Protein AF-A0A847Q4L6-F1 (afdb_monomer)

Mean predicted aligned error: 18.89 Å

Solvent-accessible surface area (backbone atoms only — not comparable to full-atom values): 10182 Å² total; per-residue (Å²): 131,55,70,71,60,44,54,56,49,41,54,31,52,77,75,69,72,57,50,74,71,55,49,54,53,44,53,59,43,39,74,76,30,67,68,60,37,50,52,47,50,53,52,49,53,51,52,54,57,59,68,69,54,81,80,76,80,78,63,92,57,48,65,60,54,51,51,53,52,55,68,69,47,67,76,81,70,80,69,68,85,85,73,58,79,62,61,69,51,59,68,50,50,62,55,54,51,51,51,50,50,57,58,58,58,73,74,60,91,83,82,92,74,98,70,82,82,76,82,80,90,72,80,94,79,74,87,70,78,76,77,75,75,78,72,82,77,80,70,76,62,73,72,80,72,59,73,66,80,87,74,74,76,130

Structure (mmCIF, N/CA/C/O backbone):
data_AF-A0A847Q4L6-F1
#
_entry.id   AF-A0A847Q4L6-F1
#
loop_
_atom_site.group_PDB
_atom_site.id
_atom_site.type_symbol
_atom_site.label_atom_id
_atom_site.label_alt_id
_atom_site.label_comp_id
_atom_site.label_asym_id
_atom_site.label_entity_id
_atom_site.label_seq_id
_atom_site.pdbx_PDB_ins_code
_atom_site.Cartn_x
_atom_site.Cartn_y
_atom_site.Cartn_z
_atom_site.occupancy
_atom_site.B_iso_or_equiv
_atom_site.auth_seq_id
_atom_site.auth_comp_id
_atom_site.auth_asym_id
_atom_site.auth_atom_id
_atom_site.pdbx_PDB_model_num
ATOM 1 N N . MET A 1 1 ? -9.691 5.098 18.206 1.00 90.75 1 MET A N 1
ATOM 2 C CA . MET A 1 1 ? -9.727 5.758 16.877 1.00 90.75 1 MET A CA 1
ATOM 3 C C . MET A 1 1 ? -11.157 5.817 16.352 1.00 90.75 1 MET A C 1
ATOM 5 O O . MET A 1 1 ? -12.006 5.133 16.910 1.00 90.75 1 MET A O 1
ATOM 9 N N . ASN A 1 2 ? -11.417 6.594 15.297 1.00 96.69 2 ASN A N 1
ATOM 10 C CA . ASN A 1 2 ? -12.696 6.572 14.580 1.00 96.69 2 ASN A CA 1
ATOM 11 C C . ASN A 1 2 ? -12.672 5.547 13.426 1.00 96.69 2 ASN A C 1
ATOM 13 O O . ASN A 1 2 ? -11.601 5.099 13.015 1.00 96.69 2 ASN A O 1
ATOM 17 N N . CYS A 1 3 ? -13.847 5.201 12.894 1.00 97.75 3 CYS A N 1
ATOM 18 C CA . CYS A 1 3 ? -13.971 4.194 11.836 1.00 97.75 3 CYS A CA 1
ATOM 19 C C . CYS A 1 3 ? -13.242 4.591 10.543 1.00 97.75 3 CYS A C 1
ATOM 21 O O . CYS A 1 3 ? -12.689 3.733 9.872 1.00 97.75 3 CYS A O 1
ATOM 23 N N . GLU A 1 4 ? -13.187 5.883 10.203 1.00 97.88 4 GLU A N 1
ATOM 24 C CA . GLU A 1 4 ? -12.489 6.345 8.995 1.00 97.88 4 GLU A CA 1
ATOM 25 C C . GLU A 1 4 ? -10.983 6.046 9.053 1.00 97.88 4 GLU A C 1
ATOM 27 O O . GLU A 1 4 ? -10.411 5.531 8.094 1.00 97.88 4 GLU A O 1
ATOM 32 N N . LYS A 1 5 ? -10.334 6.323 10.191 1.00 97.31 5 LYS A N 1
ATOM 33 C CA . LYS A 1 5 ? -8.923 5.965 10.392 1.00 97.31 5 LYS A CA 1
ATOM 34 C C . LYS A 1 5 ? -8.733 4.452 10.444 1.00 97.31 5 LYS A C 1
ATOM 36 O O . LYS A 1 5 ? -7.754 3.963 9.897 1.00 97.31 5 LYS A O 1
ATOM 41 N N . ALA A 1 6 ? -9.672 3.723 11.049 1.00 97.69 6 ALA A N 1
ATOM 42 C CA . ALA A 1 6 ? -9.621 2.264 11.094 1.00 97.69 6 ALA A CA 1
ATOM 43 C C . ALA A 1 6 ? -9.640 1.650 9.692 1.00 97.69 6 ALA A C 1
ATOM 45 O O . ALA A 1 6 ? -8.847 0.761 9.421 1.00 97.69 6 ALA A O 1
ATOM 46 N N . LEU A 1 7 ? -10.494 2.152 8.794 1.00 97.56 7 LEU A N 1
ATOM 47 C CA . LEU A 1 7 ? -10.555 1.688 7.406 1.00 97.56 7 LEU A CA 1
ATOM 48 C C . LEU A 1 7 ? -9.231 1.917 6.667 1.00 97.56 7 LEU A C 1
ATOM 50 O O . LEU A 1 7 ? -8.742 1.003 6.019 1.00 97.56 7 LEU A O 1
ATOM 54 N N . LYS A 1 8 ? -8.594 3.080 6.848 1.00 97.25 8 LYS A N 1
ATOM 55 C CA . LYS A 1 8 ? -7.267 3.342 6.261 1.00 97.25 8 LYS A CA 1
ATOM 56 C C . LYS A 1 8 ? -6.192 2.398 6.806 1.00 97.25 8 LYS A C 1
ATOM 58 O O . LYS A 1 8 ? -5.358 1.922 6.049 1.00 97.25 8 LYS A O 1
ATOM 63 N N . LEU A 1 9 ? -6.211 2.116 8.112 1.00 97.81 9 LEU A N 1
ATOM 64 C CA . LEU A 1 9 ? -5.282 1.152 8.707 1.00 97.81 9 LEU A CA 1
ATOM 65 C C . LEU A 1 9 ? -5.555 -0.282 8.236 1.00 97.81 9 LEU A C 1
ATOM 67 O O . LEU A 1 9 ? -4.613 -1.053 8.108 1.00 97.81 9 LEU A O 1
ATOM 71 N N . ILE A 1 10 ? -6.812 -0.644 7.960 1.00 97.56 10 ILE A N 1
ATOM 72 C CA . ILE A 1 10 ? -7.159 -1.948 7.380 1.00 97.56 10 ILE A CA 1
ATOM 73 C C . ILE A 1 10 ? -6.495 -2.116 6.011 1.00 97.56 10 ILE A C 1
ATOM 75 O O . ILE A 1 10 ? -5.898 -3.163 5.783 1.00 97.56 10 ILE A O 1
ATOM 79 N N . ASP A 1 11 ? -6.535 -1.103 5.143 1.00 96.62 11 ASP A N 1
ATOM 80 C CA . ASP A 1 11 ? -5.871 -1.164 3.832 1.00 96.62 11 ASP A CA 1
ATOM 81 C C . ASP A 1 11 ? -4.357 -1.407 3.991 1.00 96.62 11 ASP A C 1
ATOM 83 O O . ASP A 1 11 ? -3.818 -2.355 3.422 1.00 96.62 11 ASP A O 1
ATOM 87 N N . LEU A 1 12 ? -3.694 -0.653 4.878 1.00 97.00 12 LEU A N 1
ATOM 88 C CA . LEU A 1 12 ? -2.265 -0.841 5.177 1.00 97.00 12 LEU A CA 1
ATOM 89 C C . LEU A 1 12 ? -1.947 -2.233 5.743 1.00 97.00 12 LEU A C 1
ATOM 91 O O . LEU A 1 12 ? -0.904 -2.805 5.434 1.00 97.00 12 LEU A O 1
ATOM 95 N N . VAL A 1 13 ? -2.836 -2.803 6.563 1.00 96.69 13 VAL A N 1
ATOM 96 C CA . VAL A 1 13 ? -2.689 -4.175 7.080 1.00 96.69 13 VAL A CA 1
ATOM 97 C C . VAL A 1 13 ? -2.765 -5.200 5.951 1.00 96.69 13 VAL A C 1
ATOM 99 O O . VAL A 1 13 ? -2.019 -6.178 5.969 1.00 96.69 13 VAL A O 1
ATOM 102 N N . LEU A 1 14 ? -3.657 -5.006 4.975 1.00 95.94 14 LEU A N 1
ATOM 103 C CA . LEU A 1 14 ? -3.790 -5.910 3.827 1.00 95.94 14 LEU A CA 1
ATOM 104 C C . LEU A 1 14 ? -2.562 -5.855 2.907 1.00 95.94 14 LEU A C 1
ATOM 106 O O . LEU A 1 14 ? -2.185 -6.892 2.350 1.00 95.94 14 LEU A O 1
ATOM 110 N N . ASP A 1 15 ? -1.930 -4.686 2.805 1.00 95.06 15 ASP A N 1
ATOM 111 C CA . ASP A 1 15 ? -0.705 -4.464 2.031 1.00 95.06 15 ASP A CA 1
ATOM 112 C C . ASP A 1 15 ? 0.580 -4.844 2.798 1.00 95.06 15 ASP A C 1
ATOM 114 O O . ASP A 1 15 ? 1.627 -5.061 2.189 1.00 95.06 15 ASP A O 1
ATOM 118 N N . GLY A 1 16 ? 0.501 -5.013 4.124 1.00 95.12 16 GLY A N 1
ATOM 119 C CA . GLY A 1 16 ? 1.643 -5.351 4.983 1.00 95.12 16 GLY A CA 1
ATOM 120 C C . GLY A 1 16 ? 2.531 -4.154 5.341 1.00 95.12 16 GLY A C 1
ATOM 121 O O . GLY A 1 16 ? 3.706 -4.337 5.649 1.00 95.12 16 GLY A O 1
ATOM 122 N N . GLU A 1 17 ? 1.980 -2.941 5.297 1.00 96.50 17 GLU A N 1
ATOM 123 C CA . GLU A 1 17 ? 2.693 -1.668 5.499 1.00 96.50 17 GLU A CA 1
ATOM 124 C C . GLU A 1 17 ? 2.417 -1.021 6.870 1.00 96.50 17 GLU A C 1
ATOM 126 O O . GLU A 1 17 ? 2.831 0.108 7.130 1.00 96.50 17 GLU A O 1
ATOM 131 N N . VAL A 1 18 ? 1.695 -1.710 7.756 1.00 96.31 18 VAL A N 1
ATOM 132 C CA . VAL A 1 18 ? 1.302 -1.188 9.072 1.00 96.31 18 VAL A CA 1
ATOM 133 C C . VAL A 1 18 ? 2.445 -1.275 10.093 1.00 96.31 18 VAL A C 1
ATOM 135 O O . VAL A 1 18 ? 3.182 -2.261 10.132 1.00 96.31 18 VAL A O 1
ATOM 138 N N . SER A 1 19 ? 2.584 -0.267 10.958 1.00 96.94 19 SER A N 1
ATOM 139 C CA . SER A 1 19 ? 3.486 -0.350 12.116 1.00 96.94 19 SER A CA 1
ATOM 140 C C . SER A 1 19 ? 2.857 -1.120 13.283 1.00 96.94 19 SER A C 1
ATOM 142 O O . SER A 1 19 ? 1.638 -1.159 13.442 1.00 96.94 19 SER A O 1
ATOM 144 N N . GLU A 1 20 ? 3.684 -1.653 14.184 1.00 96.25 20 GLU A N 1
ATOM 145 C CA . GLU A 1 20 ? 3.210 -2.372 15.378 1.00 96.25 20 GLU A CA 1
ATOM 146 C C . GLU A 1 20 ? 2.270 -1.513 16.248 1.00 96.25 20 GLU A C 1
ATOM 148 O O . GLU A 1 20 ? 1.267 -1.991 16.780 1.00 96.25 20 GLU A O 1
ATOM 153 N N . SER A 1 21 ? 2.551 -0.212 16.373 1.00 96.12 21 SER A N 1
ATOM 154 C CA . SER A 1 21 ? 1.700 0.705 17.142 1.00 96.12 21 SER A CA 1
ATOM 155 C C . SER A 1 21 ? 0.310 0.879 16.515 1.00 96.12 21 SER A C 1
ATOM 157 O O . SER A 1 21 ? -0.702 0.935 17.220 1.00 96.12 21 SER A O 1
ATOM 159 N N . GLU A 1 22 ? 0.245 0.927 15.185 1.00 96.75 22 GLU A N 1
ATOM 160 C CA . GLU A 1 22 ? -0.995 1.068 14.426 1.00 96.75 22 GLU A CA 1
ATOM 161 C C . GLU A 1 22 ? -1.813 -0.216 14.440 1.00 96.75 22 GLU A C 1
ATOM 163 O O . GLU A 1 22 ? -3.039 -0.158 14.574 1.00 96.75 22 GLU A O 1
ATOM 168 N N . GLU A 1 23 ? -1.145 -1.365 14.389 1.00 95.62 23 GLU A N 1
ATOM 169 C CA . GLU A 1 23 ? -1.782 -2.669 14.512 1.00 95.62 23 GLU A CA 1
ATOM 170 C C . GLU A 1 23 ? -2.465 -2.827 15.878 1.00 95.62 23 GLU A C 1
ATOM 172 O O . GLU A 1 23 ? -3.648 -3.170 15.937 1.00 95.62 23 GLU A O 1
ATOM 177 N N . HIS A 1 24 ? -1.786 -2.468 16.974 1.00 96.56 24 HIS A N 1
ATOM 178 C CA . HIS A 1 24 ? 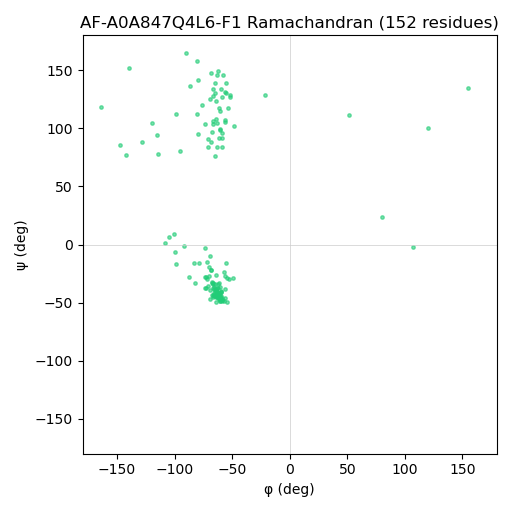-2.385 -2.471 18.314 1.00 96.56 24 HIS A CA 1
ATOM 179 C C . HIS A 1 24 ? -3.602 -1.546 18.410 1.00 96.56 24 HIS A C 1
ATOM 181 O O . HIS A 1 24 ? -4.646 -1.925 18.958 1.00 96.56 24 HIS A O 1
ATOM 187 N N . MET A 1 25 ? -3.492 -0.333 17.860 1.00 96.25 25 MET A N 1
ATOM 188 C CA . MET A 1 25 ? -4.612 0.603 17.824 1.00 96.25 25 MET A CA 1
ATOM 189 C C . MET A 1 25 ? -5.801 0.003 17.065 1.00 96.25 25 MET A C 1
ATOM 191 O O . MET A 1 25 ? -6.938 0.083 17.549 1.00 96.25 25 MET A O 1
ATOM 195 N N . LEU A 1 26 ? -5.559 -0.589 15.890 1.00 97.50 26 LEU A N 1
ATOM 196 C CA . LEU A 1 26 ? -6.600 -1.201 15.066 1.00 97.50 26 LEU A CA 1
ATOM 197 C C . LEU A 1 26 ? -7.242 -2.387 15.778 1.00 97.50 26 LEU A C 1
ATOM 199 O O . LEU A 1 26 ? -8.472 -2.465 15.813 1.00 97.50 26 LEU A O 1
ATOM 203 N N . HIS A 1 27 ? -6.435 -3.242 16.405 1.00 97.00 27 HIS A N 1
ATOM 204 C CA . HIS A 1 27 ? -6.896 -4.389 17.179 1.00 97.00 27 HIS A CA 1
ATOM 205 C C . HIS A 1 27 ? -7.865 -3.969 18.294 1.00 97.00 27 HIS A C 1
ATOM 207 O O . HIS A 1 27 ? -8.960 -4.525 18.417 1.00 97.00 27 HIS A O 1
ATOM 213 N N . PHE A 1 28 ? -7.527 -2.914 19.044 1.00 97.25 28 PHE A N 1
ATOM 214 C CA . PHE A 1 28 ? -8.425 -2.354 20.058 1.00 97.25 28 PHE A CA 1
ATOM 215 C C . PHE A 1 28 ? -9.758 -1.877 19.457 1.00 97.25 28 PHE A C 1
ATOM 217 O O . PHE A 1 28 ? -10.825 -2.103 20.028 1.00 97.25 28 PHE A O 1
ATOM 224 N N . HIS A 1 29 ? -9.731 -1.238 18.284 1.00 97.88 29 HIS A N 1
ATOM 225 C CA . HIS A 1 29 ? -10.950 -0.741 17.644 1.00 97.88 29 HIS A CA 1
ATOM 226 C C . HIS A 1 29 ? -11.856 -1.867 17.129 1.00 97.88 29 HIS A C 1
ATOM 228 O O . HIS A 1 29 ? -13.061 -1.847 17.385 1.00 97.88 29 HIS A O 1
ATOM 234 N N . ILE A 1 30 ? -11.306 -2.865 16.432 1.00 97.56 30 ILE A N 1
ATOM 235 C CA . ILE A 1 30 ? -12.097 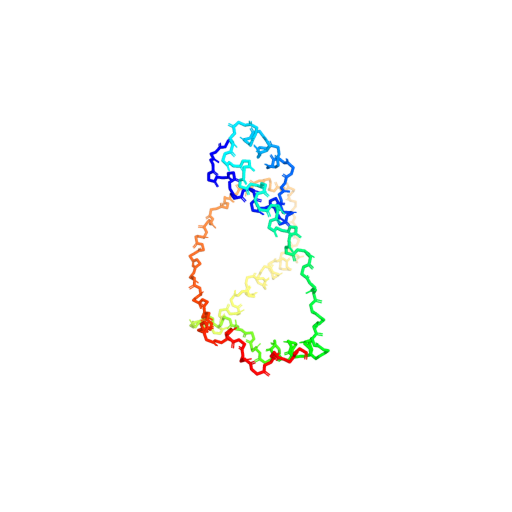-3.978 15.875 1.00 97.56 30 ILE A CA 1
ATOM 236 C C . ILE A 1 30 ? -12.633 -4.924 16.959 1.00 97.56 30 ILE A C 1
ATOM 238 O O . ILE A 1 30 ? -13.613 -5.638 16.721 1.00 97.56 30 ILE A O 1
ATOM 242 N N . ALA A 1 31 ? -12.055 -4.905 18.165 1.00 97.38 31 ALA A N 1
ATOM 243 C CA . ALA A 1 31 ? -12.629 -5.578 19.327 1.00 97.38 31 ALA A CA 1
ATOM 244 C C . ALA A 1 31 ? -14.006 -4.990 19.699 1.00 97.38 31 ALA A C 1
ATOM 246 O O . ALA A 1 31 ? -14.922 -5.747 20.018 1.00 97.38 31 ALA A O 1
ATOM 247 N N . GLY A 1 32 ? -14.183 -3.669 19.571 1.00 96.44 32 GLY A N 1
ATOM 248 C CA . GLY A 1 32 ? -15.437 -2.966 19.881 1.00 96.44 32 GLY A CA 1
ATOM 249 C C . GLY A 1 32 ? -16.341 -2.647 18.682 1.00 96.44 32 GLY A C 1
ATOM 250 O O . GLY A 1 32 ? -17.517 -2.353 18.872 1.00 96.44 32 GLY A O 1
ATOM 251 N N . CYS A 1 33 ? -15.824 -2.694 17.451 1.00 98.31 33 CYS A N 1
ATOM 252 C CA . CYS A 1 33 ? -16.538 -2.265 16.246 1.00 98.31 33 CYS A CA 1
ATOM 253 C C . CYS A 1 33 ? -16.710 -3.418 15.243 1.00 98.31 33 CYS A C 1
ATOM 255 O O . CYS A 1 33 ? -15.777 -3.790 14.524 1.00 98.31 33 CYS A O 1
ATOM 257 N N . SER A 1 34 ? -17.924 -3.972 15.164 1.00 97.75 34 SER A N 1
ATOM 258 C CA . SER A 1 34 ? -18.241 -5.104 14.280 1.00 97.75 34 SER A CA 1
ATOM 259 C C . SER A 1 34 ? -18.162 -4.757 12.790 1.00 97.75 34 SER A C 1
ATOM 261 O O . SER A 1 34 ? -17.757 -5.602 11.993 1.00 97.75 34 SER A O 1
ATOM 263 N N . SER A 1 35 ? -18.487 -3.522 12.395 1.00 97.94 35 SER A N 1
ATOM 264 C CA . SER A 1 35 ? -18.410 -3.093 10.993 1.00 97.94 35 SER A CA 1
ATOM 265 C C . SER A 1 35 ? -16.971 -3.065 10.481 1.00 97.94 35 SER A C 1
ATOM 267 O O . SER A 1 35 ? -16.699 -3.549 9.386 1.00 97.94 35 SER A O 1
ATOM 269 N N . CYS A 1 36 ? -16.036 -2.550 11.284 1.00 98.19 36 CYS A N 1
ATOM 270 C CA . CYS A 1 36 ? -14.618 -2.517 10.924 1.00 98.19 36 CYS A CA 1
ATOM 271 C C . CYS A 1 36 ? -13.992 -3.915 10.958 1.00 98.19 36 CYS A C 1
ATOM 273 O O . CYS A 1 36 ? -13.181 -4.233 10.092 1.00 98.19 36 CYS A O 1
ATOM 275 N N . ARG A 1 37 ? -14.415 -4.780 11.890 1.00 98.12 37 ARG A N 1
ATOM 276 C CA . ARG A 1 37 ? -14.014 -6.195 11.892 1.00 98.12 37 ARG A CA 1
ATOM 277 C C . ARG A 1 37 ? -14.426 -6.899 10.597 1.00 98.12 37 ARG A C 1
ATOM 279 O O . ARG A 1 37 ? -13.589 -7.511 9.944 1.00 98.12 37 ARG A O 1
ATOM 286 N N . ARG A 1 38 ? -15.683 -6.725 10.179 1.00 98.19 38 ARG A N 1
ATOM 287 C CA . ARG A 1 38 ? -16.205 -7.301 8.934 1.00 98.19 38 ARG A CA 1
ATOM 288 C C . ARG A 1 38 ? -15.495 -6.760 7.691 1.00 98.19 38 ARG A C 1
ATOM 290 O O . ARG A 1 38 ? -15.276 -7.512 6.750 1.00 98.19 38 ARG A O 1
ATOM 297 N N . ALA A 1 39 ? -15.135 -5.476 7.678 1.00 97.75 39 ALA A N 1
ATOM 298 C CA . ALA A 1 39 ? -14.367 -4.887 6.580 1.00 97.75 39 ALA A CA 1
ATOM 299 C C . ALA A 1 39 ? -12.977 -5.534 6.447 1.00 97.75 39 ALA A C 1
ATOM 301 O O . ALA A 1 39 ? -12.570 -5.888 5.343 1.00 97.75 39 ALA A O 1
ATOM 302 N N . LEU A 1 40 ? -12.288 -5.754 7.571 1.00 97.88 40 LEU A N 1
ATOM 303 C CA . LEU A 1 40 ? -10.991 -6.433 7.595 1.00 97.88 40 LEU A CA 1
ATOM 304 C C . LEU A 1 40 ? -11.091 -7.891 7.121 1.00 97.88 40 LEU A C 1
ATOM 306 O O . LEU A 1 40 ? -10.265 -8.332 6.327 1.00 97.88 40 LEU A O 1
ATOM 310 N N . GLU A 1 41 ? -12.097 -8.634 7.586 1.00 97.81 41 GLU A N 1
ATOM 311 C CA . GLU A 1 41 ? -12.355 -10.015 7.150 1.00 97.81 41 GLU A CA 1
ATOM 312 C C . GLU A 1 41 ? -12.628 -10.084 5.642 1.00 97.81 41 GLU A C 1
ATOM 314 O O . GLU A 1 41 ? -11.960 -10.828 4.930 1.00 97.81 41 GLU A O 1
ATOM 319 N N . MET A 1 42 ? -13.514 -9.224 5.132 1.00 97.50 42 MET A N 1
ATOM 320 C CA . MET A 1 42 ? -13.833 -9.158 3.703 1.00 97.50 42 MET A CA 1
ATOM 321 C C . MET A 1 42 ? -12.601 -8.839 2.844 1.00 97.50 42 MET A C 1
ATOM 323 O O . MET A 1 42 ? -12.410 -9.440 1.786 1.00 97.50 42 MET A O 1
ATOM 327 N N . GLY A 1 43 ? -11.746 -7.919 3.299 1.00 96.81 43 GLY A N 1
ATOM 328 C CA . GLY A 1 43 ? -10.493 -7.600 2.617 1.00 96.81 43 GLY A CA 1
ATOM 329 C C . GLY A 1 43 ? -9.511 -8.776 2.593 1.00 96.81 43 GLY A C 1
ATOM 330 O O . GLY A 1 43 ? -8.868 -9.027 1.570 1.00 96.81 43 GLY A O 1
ATOM 331 N N . ARG A 1 44 ? -9.429 -9.546 3.686 1.00 96.75 44 ARG A N 1
ATOM 332 C CA . ARG A 1 44 ? -8.596 -10.758 3.763 1.00 96.75 44 ARG A CA 1
ATOM 333 C C . ARG A 1 44 ? -9.102 -11.858 2.841 1.00 96.75 44 ARG A C 1
ATOM 335 O O . ARG A 1 44 ? -8.293 -12.435 2.116 1.00 96.75 44 ARG A O 1
ATOM 342 N N . ASP A 1 45 ? -10.408 -12.100 2.823 1.00 96.81 45 ASP A N 1
ATOM 343 C CA . ASP A 1 45 ? -11.031 -13.087 1.936 1.00 96.81 45 ASP A CA 1
ATOM 344 C C . ASP A 1 45 ? -10.773 -12.737 0.469 1.00 96.81 45 ASP A C 1
ATOM 346 O O . ASP A 1 45 ? -10.332 -13.580 -0.315 1.00 96.81 45 ASP A O 1
ATOM 350 N N . PHE A 1 46 ? -10.958 -11.465 0.106 1.00 95.69 46 PHE A N 1
ATOM 351 C CA . PHE A 1 46 ? -10.663 -10.986 -1.240 1.00 95.69 46 PHE A CA 1
ATOM 352 C C . PHE A 1 46 ? -9.182 -11.169 -1.601 1.00 95.69 46 PHE A C 1
ATOM 354 O O . PHE A 1 46 ? -8.867 -11.707 -2.664 1.00 95.69 46 PHE A O 1
ATOM 361 N N . SER A 1 47 ? -8.262 -10.787 -0.707 1.00 93.75 47 SER A N 1
ATOM 362 C CA . SER A 1 47 ? -6.818 -10.978 -0.909 1.00 93.75 47 SER A CA 1
ATOM 363 C C . SER A 1 47 ? -6.455 -12.458 -1.077 1.00 93.75 47 SER A C 1
ATOM 365 O O . SER A 1 47 ? -5.653 -12.809 -1.947 1.00 93.75 47 SER A O 1
ATOM 367 N N . ALA A 1 48 ? -7.083 -13.349 -0.304 1.00 93.00 48 ALA A N 1
ATOM 368 C CA . ALA A 1 48 ? -6.877 -14.790 -0.405 1.00 93.00 48 ALA A CA 1
ATOM 369 C C . ALA A 1 48 ? -7.330 -15.344 -1.764 1.00 93.00 48 ALA A C 1
ATOM 371 O O . ALA A 1 48 ? -6.578 -16.088 -2.394 1.00 93.00 48 ALA A O 1
ATOM 372 N N . VAL A 1 49 ? -8.506 -14.937 -2.252 1.00 95.19 49 VAL A N 1
ATOM 373 C CA . VAL A 1 49 ? -9.002 -15.319 -3.586 1.00 95.19 49 VAL A CA 1
ATOM 374 C C . VAL A 1 49 ? -8.076 -14.793 -4.682 1.00 95.19 49 VAL A C 1
ATOM 376 O O . VAL A 1 49 ? -7.677 -15.544 -5.571 1.00 95.19 49 VAL A O 1
ATOM 379 N N . MET A 1 50 ? -7.659 -13.528 -4.598 1.00 92.62 50 MET A N 1
ATOM 380 C CA . MET A 1 50 ? -6.757 -12.926 -5.585 1.00 92.62 50 MET A CA 1
ATOM 381 C C . MET A 1 50 ? -5.399 -13.635 -5.655 1.00 92.62 50 MET A C 1
ATOM 383 O O . MET A 1 50 ? -4.822 -13.748 -6.737 1.00 92.62 50 MET A O 1
ATOM 387 N N . ARG A 1 51 ? -4.892 -14.160 -4.533 1.00 90.56 51 ARG A N 1
ATOM 388 C CA . ARG A 1 51 ? -3.637 -14.932 -4.490 1.00 90.56 51 ARG A CA 1
ATOM 389 C C . ARG A 1 51 ? -3.722 -16.286 -5.197 1.00 90.56 51 ARG A C 1
ATOM 391 O O . ARG A 1 51 ? -2.679 -16.809 -5.578 1.00 90.56 51 ARG A O 1
ATOM 398 N N . GLN A 1 52 ? -4.919 -16.842 -5.383 1.00 93.12 52 GLN A N 1
ATOM 399 C CA . GLN A 1 52 ? -5.119 -18.103 -6.110 1.00 93.12 52 GLN A CA 1
ATOM 400 C C . GLN A 1 52 ? -5.070 -17.919 -7.633 1.00 93.12 52 GLN A C 1
ATOM 402 O O . GLN A 1 52 ? -4.926 -18.893 -8.370 1.00 93.12 52 GLN A O 1
ATOM 407 N N . ILE A 1 53 ? -5.181 -16.681 -8.122 1.00 92.25 53 ILE A N 1
ATOM 408 C CA . ILE A 1 53 ? -5.118 -16.385 -9.551 1.00 92.25 53 ILE A CA 1
ATOM 409 C C . ILE A 1 53 ? -3.685 -16.617 -10.042 1.00 92.25 53 ILE A C 1
ATOM 411 O O . ILE A 1 53 ? -2.729 -16.043 -9.516 1.00 92.25 53 ILE A O 1
ATOM 415 N N . SER A 1 54 ? -3.546 -17.452 -11.077 1.00 88.50 54 SER A N 1
ATOM 416 C CA . SER A 1 54 ? -2.249 -17.746 -11.690 1.00 88.50 54 SER A CA 1
ATOM 417 C C . SER A 1 54 ? -1.571 -16.459 -12.158 1.00 88.50 54 SER A C 1
ATOM 419 O O . SER A 1 54 ? -2.181 -15.626 -12.834 1.00 88.50 54 SER A O 1
ATOM 421 N N . ARG A 1 55 ? -0.295 -16.295 -11.798 1.00 86.69 55 ARG A N 1
ATOM 422 C CA . ARG A 1 55 ? 0.520 -15.172 -12.263 1.00 86.69 55 ARG A CA 1
ATOM 423 C C . ARG A 1 55 ? 1.023 -15.491 -13.670 1.00 86.69 55 ARG A C 1
ATOM 425 O O . ARG A 1 55 ? 1.834 -16.406 -13.802 1.00 86.69 55 ARG A O 1
ATOM 432 N N . PRO A 1 56 ? 0.577 -14.769 -14.714 1.00 87.50 56 PRO A N 1
ATOM 433 C CA . PRO A 1 56 ? 1.109 -14.982 -16.049 1.00 87.50 56 PRO A CA 1
ATOM 434 C C . PRO A 1 56 ? 2.590 -14.607 -16.074 1.00 87.50 56 PRO A C 1
ATOM 436 O O . PRO A 1 56 ? 2.991 -13.593 -15.494 1.00 87.50 56 PRO A O 1
ATOM 439 N N . GLU A 1 57 ? 3.392 -15.413 -16.762 1.00 90.44 57 GLU A N 1
ATOM 440 C CA . GLU A 1 57 ? 4.798 -15.096 -16.968 1.00 90.44 57 GLU A CA 1
ATOM 441 C C . GLU A 1 57 ? 4.913 -13.828 -17.834 1.00 90.44 57 GLU A C 1
ATOM 443 O O . GLU A 1 57 ? 4.222 -13.709 -18.857 1.00 90.44 57 GLU A O 1
ATOM 448 N N . PRO A 1 58 ? 5.723 -12.833 -17.426 1.00 90.81 58 PRO A N 1
ATOM 449 C CA . PRO A 1 58 ? 5.930 -11.651 -18.245 1.00 90.81 58 PRO A CA 1
ATOM 450 C C . PRO A 1 58 ? 6.602 -12.038 -19.577 1.00 90.81 58 PRO A C 1
ATOM 452 O O . PRO A 1 58 ? 7.453 -12.925 -19.597 1.00 90.81 58 PRO A O 1
ATOM 455 N N . PRO A 1 59 ? 6.286 -11.357 -20.696 1.00 92.19 59 PRO A N 1
ATOM 456 C CA . PRO A 1 59 ? 6.980 -11.580 -21.962 1.00 92.19 59 PRO A CA 1
ATOM 457 C C . PRO A 1 59 ? 8.496 -11.405 -21.812 1.00 92.19 59 PRO A C 1
ATOM 459 O O . PRO A 1 59 ? 8.943 -10.443 -21.184 1.00 92.19 59 PRO A O 1
ATOM 462 N N . ALA A 1 60 ? 9.287 -12.271 -22.452 1.00 93.12 60 ALA A N 1
ATOM 463 C CA . ALA A 1 60 ? 10.753 -12.245 -22.361 1.00 93.12 60 ALA A CA 1
ATOM 464 C C . ALA A 1 60 ? 11.380 -10.900 -22.791 1.00 93.12 60 ALA A C 1
ATOM 466 O O . ALA A 1 60 ? 12.481 -10.551 -22.370 1.00 93.12 60 ALA A O 1
ATOM 467 N N . ASP A 1 61 ? 10.679 -10.115 -23.615 1.00 95.12 61 ASP A N 1
ATOM 468 C CA . ASP A 1 61 ? 11.138 -8.815 -24.107 1.00 95.12 61 ASP A CA 1
ATOM 469 C C . ASP A 1 61 ? 10.710 -7.615 -23.240 1.00 95.12 61 ASP A C 1
ATOM 471 O O . ASP A 1 61 ? 11.071 -6.473 -23.554 1.00 95.12 61 ASP A O 1
ATOM 475 N N . LEU A 1 62 ? 9.954 -7.848 -22.157 1.00 94.75 62 LEU A N 1
ATOM 476 C CA . LEU A 1 62 ? 9.360 -6.793 -21.332 1.00 94.75 62 LEU A CA 1
ATOM 477 C C . LEU A 1 62 ? 10.435 -5.844 -20.793 1.00 94.75 62 LEU A C 1
ATOM 479 O O . LEU A 1 62 ? 10.313 -4.627 -20.937 1.00 94.75 62 LEU A O 1
ATOM 483 N N . GLU A 1 63 ? 11.506 -6.393 -20.220 1.00 95.12 63 GLU A N 1
ATOM 484 C CA . GLU A 1 63 ? 12.603 -5.614 -19.642 1.00 95.12 63 GLU A CA 1
ATOM 485 C C . GLU A 1 63 ? 13.253 -4.701 -20.690 1.00 95.12 63 GLU A C 1
ATOM 487 O O . GLU A 1 63 ? 13.411 -3.495 -20.470 1.00 95.12 63 GLU A O 1
ATOM 492 N N . LYS A 1 64 ? 13.568 -5.257 -21.867 1.00 95.19 64 LYS A N 1
ATOM 493 C CA . LYS A 1 64 ? 14.166 -4.511 -22.979 1.00 95.19 64 LYS A CA 1
ATOM 494 C C . LYS A 1 64 ? 13.243 -3.381 -23.432 1.00 95.19 64 LYS A C 1
ATOM 496 O O . LYS A 1 64 ? 13.680 -2.234 -23.527 1.00 95.19 64 LYS A O 1
ATOM 501 N N . ARG A 1 65 ? 11.956 -3.671 -23.646 1.00 94.44 65 ARG A N 1
ATOM 502 C CA . ARG A 1 65 ? 10.955 -2.679 -24.073 1.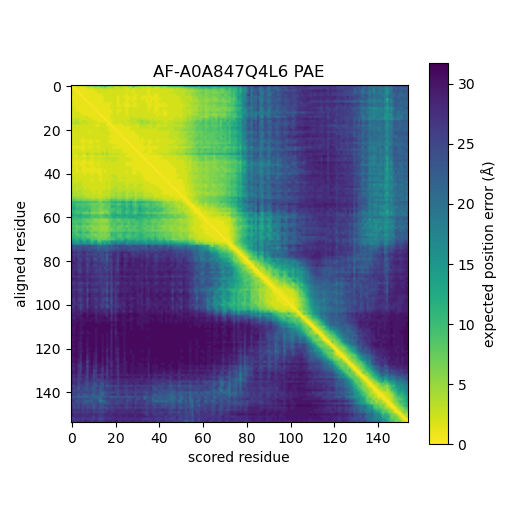00 94.44 65 ARG A CA 1
ATOM 503 C C . ARG A 1 65 ? 10.778 -1.554 -23.059 1.00 94.44 65 ARG A C 1
ATOM 505 O O . ARG A 1 65 ? 10.670 -0.390 -23.457 1.00 94.44 65 ARG A O 1
ATOM 512 N N . VAL A 1 66 ? 10.757 -1.882 -21.767 1.00 95.31 66 VAL A N 1
ATOM 513 C CA . VAL A 1 66 ? 10.671 -0.901 -20.677 1.00 95.31 66 VAL A CA 1
ATOM 514 C C . VAL A 1 66 ? 11.918 -0.019 -20.664 1.00 95.31 66 VAL A C 1
ATOM 516 O O . VAL A 1 66 ? 11.784 1.207 -20.709 1.00 95.31 66 VAL A O 1
ATOM 519 N N . ARG A 1 67 ? 13.119 -0.611 -20.704 1.00 93.56 67 ARG A N 1
ATOM 520 C CA . ARG A 1 67 ? 14.398 0.119 -20.726 1.00 93.56 67 ARG A CA 1
ATOM 521 C C . ARG A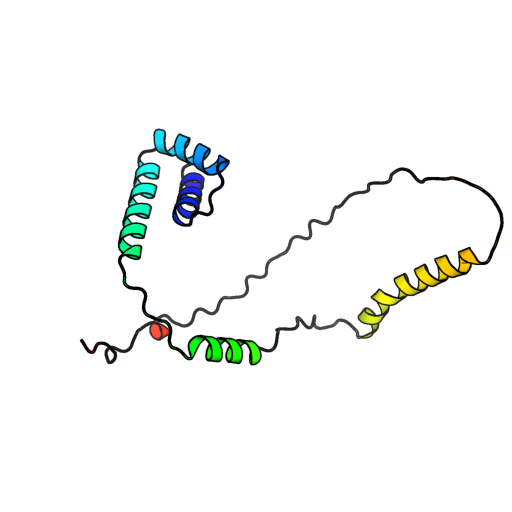 1 67 ? 14.510 1.054 -21.925 1.00 93.56 67 ARG A C 1
ATOM 523 O O . ARG A 1 67 ? 14.858 2.220 -21.767 1.00 93.56 67 ARG A O 1
ATOM 530 N N . GLU A 1 68 ? 14.166 0.582 -23.116 1.00 94.69 68 GLU A N 1
ATOM 531 C CA . GLU A 1 68 ? 14.165 1.423 -24.310 1.00 94.69 68 GLU A CA 1
ATOM 532 C C . GLU A 1 68 ? 13.146 2.566 -24.218 1.00 94.69 68 GLU A C 1
ATOM 534 O O . GLU A 1 68 ? 13.422 3.686 -24.651 1.00 94.69 68 GLU A O 1
ATOM 539 N N . ARG A 1 69 ? 11.957 2.313 -23.656 1.00 92.19 69 ARG A N 1
ATOM 540 C CA . ARG A 1 69 ? 10.942 3.357 -23.466 1.00 92.19 69 ARG A CA 1
ATOM 541 C C . ARG A 1 69 ? 11.415 4.415 -22.471 1.00 92.19 69 ARG A C 1
ATOM 543 O O . ARG A 1 69 ? 11.234 5.597 -22.751 1.00 92.19 69 ARG A O 1
ATOM 550 N N . LEU A 1 70 ? 12.059 4.003 -21.381 1.00 91.06 70 LEU A N 1
ATOM 551 C CA . LEU A 1 70 ? 12.706 4.896 -20.416 1.00 91.06 70 LEU A CA 1
ATOM 552 C C . LEU A 1 70 ? 13.842 5.702 -21.058 1.00 91.06 70 LEU A C 1
ATOM 554 O O . LEU A 1 70 ? 13.919 6.903 -20.842 1.00 91.06 70 LEU A O 1
ATOM 558 N N . ALA A 1 71 ? 14.673 5.086 -21.903 1.00 89.12 71 ALA A N 1
ATOM 559 C CA . ALA A 1 71 ? 15.750 5.786 -22.609 1.00 89.12 71 ALA A CA 1
ATOM 560 C C . ALA A 1 71 ? 15.224 6.817 -23.626 1.00 89.12 71 ALA A C 1
ATOM 562 O O . ALA A 1 71 ? 15.800 7.892 -23.792 1.00 89.12 71 ALA A O 1
ATOM 563 N N . ARG A 1 72 ? 14.106 6.511 -24.299 1.00 87.00 72 ARG A N 1
ATOM 564 C CA . ARG A 1 72 ? 13.423 7.440 -25.219 1.00 87.00 72 ARG A CA 1
ATOM 565 C C . ARG A 1 72 ? 12.695 8.566 -24.486 1.00 87.00 72 ARG A C 1
ATOM 567 O O . ARG A 1 72 ? 12.532 9.653 -25.045 1.00 87.00 72 ARG A O 1
ATOM 574 N N . MET A 1 73 ? 12.260 8.332 -23.249 1.00 81.94 73 MET A N 1
ATOM 575 C CA . MET A 1 73 ? 11.773 9.392 -22.376 1.00 81.94 73 MET A CA 1
ATOM 576 C C . MET A 1 73 ? 12.955 10.290 -22.012 1.00 81.94 73 MET A C 1
ATOM 578 O O . MET A 1 73 ? 13.706 10.017 -21.080 1.00 81.94 73 MET A O 1
ATOM 582 N N . LYS A 1 74 ? 13.119 11.402 -22.741 1.00 70.44 74 LYS A N 1
ATOM 583 C CA . LYS A 1 74 ? 14.010 12.475 -22.288 1.00 70.44 74 LYS A CA 1
ATOM 584 C C . LYS A 1 74 ? 13.601 12.807 -20.853 1.00 70.44 74 LYS A C 1
ATOM 586 O O . LYS A 1 74 ? 12.403 13.041 -20.642 1.00 70.44 74 LYS A O 1
ATOM 591 N N . PRO A 1 75 ? 14.535 12.846 -19.880 1.00 68.00 75 PRO A N 1
ATOM 592 C CA . PRO A 1 75 ? 14.192 13.358 -18.569 1.00 68.00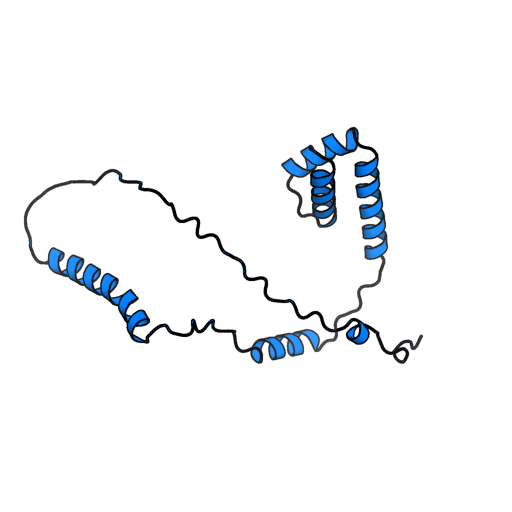 75 PRO A CA 1
ATOM 593 C C . PRO A 1 75 ? 13.551 14.710 -18.829 1.00 68.00 75 PRO A C 1
ATOM 595 O O . PRO A 1 75 ? 14.104 15.527 -19.578 1.00 68.00 75 PRO A O 1
ATOM 598 N N . ALA A 1 76 ? 12.353 14.917 -18.286 1.00 61.84 76 ALA A N 1
ATOM 599 C CA . ALA A 1 76 ? 11.760 16.235 -18.221 1.00 61.84 76 ALA A CA 1
ATOM 600 C C . ALA A 1 76 ? 12.677 17.038 -17.301 1.00 61.84 76 ALA A C 1
ATOM 602 O O . ALA A 1 76 ? 12.404 17.212 -16.117 1.00 61.84 76 ALA A O 1
ATOM 603 N N . ARG A 1 77 ? 13.832 17.456 -17.830 1.00 61.31 77 ARG A N 1
ATOM 604 C CA . ARG A 1 77 ? 14.695 18.439 -17.218 1.00 61.31 77 ARG A CA 1
ATOM 605 C C . ARG A 1 77 ? 13.736 19.594 -17.074 1.00 61.31 77 ARG A C 1
ATOM 607 O O . ARG A 1 77 ? 13.321 20.152 -18.092 1.00 61.31 77 ARG A O 1
ATOM 614 N N . ARG A 1 78 ? 13.289 19.849 -15.842 1.00 58.28 78 ARG A N 1
ATOM 615 C CA . ARG A 1 78 ? 12.534 21.044 -15.497 1.00 58.28 78 ARG A CA 1
ATOM 616 C C . ARG A 1 78 ? 13.470 22.186 -15.867 1.00 58.28 78 ARG A C 1
ATOM 618 O O . ARG A 1 78 ? 14.281 22.630 -15.064 1.00 58.28 78 ARG A O 1
ATOM 625 N N . ARG A 1 79 ? 13.462 22.586 -17.141 1.00 57.97 79 ARG A N 1
ATOM 626 C CA . ARG A 1 79 ? 13.945 23.891 -17.532 1.00 57.97 79 ARG A CA 1
ATOM 627 C C . ARG A 1 79 ? 12.967 24.788 -16.818 1.00 57.97 79 ARG A C 1
ATOM 629 O O . ARG A 1 79 ? 11.805 24.814 -17.201 1.00 57.97 79 ARG A O 1
ATOM 636 N N . ILE A 1 80 ? 13.408 25.406 -15.735 1.00 60.69 80 ILE A N 1
ATOM 637 C CA . ILE A 1 80 ? 12.670 26.516 -15.165 1.00 60.69 80 ILE A CA 1
ATOM 638 C C . ILE A 1 80 ? 12.734 27.584 -16.264 1.00 60.69 80 ILE A C 1
ATOM 640 O O . ILE A 1 80 ? 13.840 28.045 -16.580 1.00 60.69 80 ILE A O 1
ATOM 644 N N . PRO A 1 81 ? 11.627 27.862 -16.974 1.00 54.44 81 PRO A N 1
ATOM 645 C CA . PRO A 1 81 ? 11.655 28.840 -18.046 1.00 54.44 81 PRO A CA 1
ATOM 646 C C . PRO A 1 81 ? 11.970 30.200 -17.412 1.00 54.44 81 PRO A C 1
A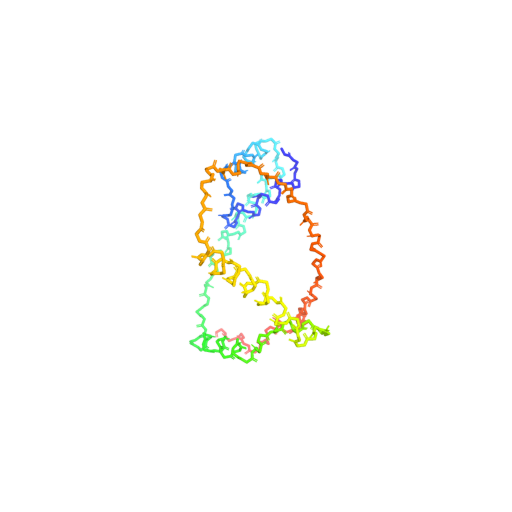TOM 648 O O . PRO A 1 81 ? 11.295 30.611 -16.476 1.00 54.44 81 PRO A O 1
ATOM 651 N N . GLY A 1 82 ? 13.031 30.863 -17.877 1.00 64.50 82 GLY A N 1
ATOM 652 C CA . GLY A 1 82 ? 13.368 32.227 -17.455 1.00 64.50 82 GLY A CA 1
ATOM 653 C C . GLY A 1 82 ? 14.567 32.404 -16.517 1.00 64.50 82 GLY A C 1
ATOM 654 O O . GLY A 1 82 ? 14.909 33.550 -16.250 1.00 64.50 82 GLY A O 1
ATOM 655 N N . LEU A 1 83 ? 15.260 31.351 -16.052 1.00 61.91 83 LEU A N 1
ATOM 656 C CA . LEU A 1 83 ? 16.508 31.575 -15.298 1.00 61.91 83 LEU A CA 1
ATOM 657 C C . LEU A 1 83 ? 17.668 31.953 -16.244 1.00 61.91 83 LEU A C 1
ATOM 659 O O . LEU A 1 83 ? 18.024 31.144 -17.111 1.00 61.91 83 LEU A O 1
ATOM 663 N N . PRO A 1 84 ? 18.289 33.139 -16.082 1.00 66.94 84 PRO A N 1
ATOM 664 C CA . PRO A 1 84 ? 19.404 33.575 -16.918 1.00 66.94 84 PRO A CA 1
ATOM 665 C C . PRO A 1 84 ? 20.651 32.722 -16.654 1.00 66.94 84 PRO A C 1
ATOM 667 O O . PRO A 1 84 ? 20.892 32.278 -15.530 1.00 66.94 84 PRO A O 1
ATOM 670 N N . LEU A 1 85 ? 21.481 32.513 -17.684 1.00 66.44 85 LEU A N 1
ATOM 671 C CA . LEU A 1 85 ? 22.688 31.670 -17.614 1.00 66.44 85 LEU A CA 1
ATOM 672 C C . LEU A 1 85 ? 23.635 32.054 -16.457 1.00 66.44 85 LEU A C 1
ATOM 674 O O . LEU A 1 85 ? 24.293 31.182 -15.893 1.00 66.44 85 LEU A O 1
ATOM 678 N N . TRP A 1 86 ? 23.660 33.332 -16.067 1.00 65.69 86 TRP A N 1
ATOM 679 C CA . TRP A 1 86 ? 24.487 33.864 -14.977 1.00 65.69 86 TRP A CA 1
ATOM 680 C C . TRP A 1 86 ? 24.069 33.385 -13.581 1.00 65.69 86 TRP A C 1
ATOM 682 O O . TRP A 1 86 ? 24.906 33.330 -12.685 1.00 65.69 86 TRP A O 1
ATOM 692 N N . SER A 1 87 ? 22.822 32.934 -13.399 1.00 64.94 87 SER A N 1
ATOM 693 C CA . SER A 1 87 ? 22.358 32.363 -12.125 1.00 64.94 87 SER A CA 1
ATOM 694 C C . SER A 1 87 ? 23.104 31.071 -11.758 1.00 64.94 87 SER A C 1
ATOM 696 O O . SER A 1 87 ? 23.282 30.775 -10.581 1.00 64.94 87 SER A O 1
ATOM 698 N N . ARG A 1 88 ? 23.636 30.334 -12.748 1.00 62.09 88 ARG A N 1
ATOM 699 C CA . ARG A 1 88 ? 24.484 29.153 -12.496 1.00 62.09 88 ARG A CA 1
ATOM 700 C C . ARG A 1 88 ? 25.865 29.516 -11.954 1.00 62.09 88 ARG A C 1
ATOM 702 O O . ARG A 1 88 ? 26.447 28.729 -11.220 1.00 62.09 88 ARG A O 1
ATOM 709 N N . ILE A 1 89 ? 26.375 30.692 -12.317 1.00 64.81 89 ILE A N 1
ATOM 710 C CA . ILE A 1 89 ? 27.675 31.197 -11.863 1.00 64.81 89 ILE A CA 1
ATOM 711 C C . ILE A 1 89 ? 27.518 31.840 -10.477 1.00 64.81 89 ILE A C 1
ATOM 713 O O . ILE A 1 89 ? 28.391 31.672 -9.632 1.00 64.81 89 ILE A O 1
ATOM 717 N N . ALA A 1 90 ? 26.367 32.466 -10.197 1.00 65.12 90 ALA A N 1
ATOM 718 C CA . ALA A 1 90 ? 26.052 33.075 -8.902 1.00 65.12 90 ALA A CA 1
ATOM 719 C C . ALA A 1 90 ? 26.146 32.109 -7.704 1.00 65.12 90 ALA A C 1
ATOM 721 O O . ALA A 1 90 ? 26.452 32.551 -6.604 1.00 65.12 90 ALA A O 1
ATOM 722 N N . VAL A 1 91 ? 25.949 30.799 -7.909 1.00 67.31 91 VAL A N 1
ATOM 723 C CA . VAL A 1 91 ? 26.108 29.780 -6.850 1.00 67.31 91 VAL A CA 1
ATOM 724 C C . VAL A 1 91 ? 27.585 29.514 -6.515 1.00 67.31 91 VAL A C 1
ATOM 726 O O . VAL A 1 91 ? 27.907 29.167 -5.383 1.00 67.31 91 VAL A O 1
ATOM 729 N N . VAL A 1 92 ? 28.499 29.705 -7.472 1.00 72.81 92 VAL A N 1
ATOM 730 C CA . VAL A 1 92 ? 29.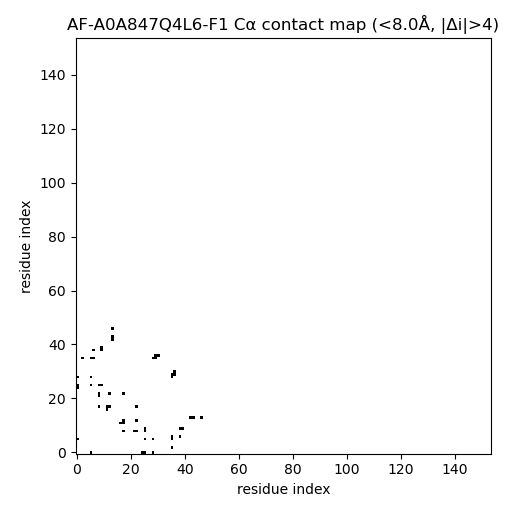937 29.413 -7.307 1.00 72.81 92 VAL A CA 1
ATOM 731 C C . VAL A 1 92 ? 30.700 30.609 -6.722 1.00 72.81 92 VAL A C 1
ATOM 733 O O . VAL A 1 92 ? 31.686 30.425 -6.011 1.00 72.81 92 VAL A O 1
ATOM 736 N N . ILE A 1 93 ? 30.217 31.833 -6.962 1.00 75.25 93 ILE A N 1
ATOM 737 C CA . ILE A 1 93 ? 30.809 33.083 -6.454 1.00 75.25 93 ILE A CA 1
ATOM 738 C C . ILE A 1 93 ? 30.993 33.095 -4.919 1.00 75.25 93 ILE A C 1
ATOM 740 O O . ILE A 1 93 ? 32.106 33.396 -4.487 1.00 75.25 93 ILE A O 1
ATOM 744 N N . PRO A 1 94 ? 29.995 32.753 -4.074 1.00 74.44 94 PRO A N 1
ATOM 745 C CA . PRO A 1 94 ? 30.179 32.786 -2.621 1.00 74.44 94 PRO A CA 1
ATOM 746 C C . PRO A 1 94 ? 31.190 31.742 -2.125 1.00 74.44 94 PRO A C 1
ATOM 748 O O . PRO A 1 94 ? 31.955 32.033 -1.210 1.00 74.44 94 PRO A O 1
ATOM 751 N N . PHE A 1 95 ? 31.261 30.563 -2.756 1.00 78.50 95 PHE A N 1
ATOM 752 C CA . PHE A 1 95 ? 32.254 29.537 -2.413 1.00 78.50 95 PHE A CA 1
ATOM 753 C C . PHE A 1 95 ? 33.678 29.976 -2.763 1.00 78.50 95 PHE A C 1
ATOM 755 O O . PHE A 1 95 ? 34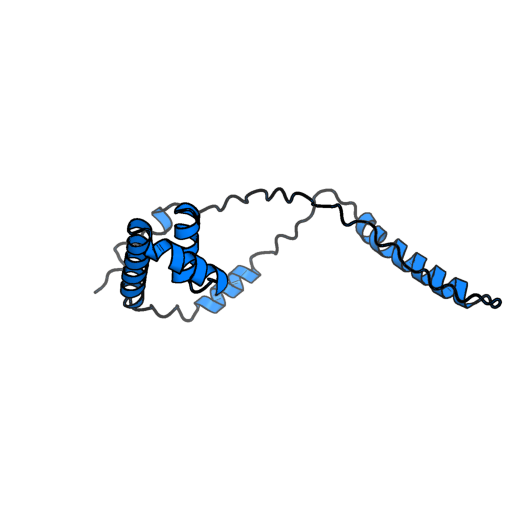.582 29.810 -1.950 1.00 78.50 95 PHE A O 1
ATOM 762 N N . ALA A 1 96 ? 33.879 30.574 -3.940 1.00 80.69 96 ALA A N 1
ATOM 763 C CA . ALA A 1 96 ? 35.181 31.108 -4.335 1.00 80.69 96 ALA A CA 1
ATOM 764 C C . ALA A 1 96 ? 35.623 32.269 -3.427 1.00 80.69 96 ALA A C 1
ATOM 766 O O . ALA A 1 96 ? 36.786 32.328 -3.030 1.00 80.69 96 ALA A O 1
ATOM 767 N N . ALA A 1 97 ? 34.694 33.153 -3.046 1.00 80.06 97 ALA A N 1
ATOM 768 C CA . ALA A 1 97 ? 34.965 34.246 -2.116 1.00 80.06 97 ALA A CA 1
ATOM 769 C C . ALA A 1 97 ? 35.329 33.737 -0.712 1.00 80.06 97 ALA A C 1
ATOM 771 O O . ALA A 1 97 ? 36.303 34.211 -0.136 1.00 80.06 97 ALA A O 1
ATOM 772 N N . ALA A 1 98 ? 34.608 32.740 -0.186 1.00 80.25 98 ALA A N 1
ATOM 773 C CA . ALA A 1 98 ? 34.932 32.114 1.095 1.00 80.25 98 ALA A CA 1
ATOM 774 C C . ALA A 1 98 ? 36.304 31.419 1.067 1.00 80.25 98 ALA A C 1
ATOM 776 O O . ALA A 1 98 ? 37.081 31.564 2.008 1.00 80.25 98 ALA A O 1
ATOM 777 N N . LEU A 1 99 ? 36.642 30.729 -0.030 1.00 82.75 99 LEU A N 1
ATOM 778 C CA . LEU A 1 99 ? 37.952 30.092 -0.193 1.00 82.75 99 LEU A CA 1
ATOM 779 C C . LEU A 1 99 ? 39.087 31.128 -0.191 1.00 82.75 99 LEU A C 1
ATOM 781 O O . LEU A 1 99 ? 40.098 30.935 0.479 1.00 82.75 99 LEU A O 1
ATOM 785 N N . LEU A 1 100 ? 38.904 32.248 -0.900 1.00 80.94 100 LEU A N 1
ATOM 786 C CA . LEU A 1 100 ? 39.862 33.356 -0.911 1.00 80.94 100 LEU A CA 1
ATOM 787 C C . LEU A 1 100 ? 39.987 34.034 0.457 1.00 80.94 100 LEU A C 1
ATOM 789 O O . LEU A 1 100 ? 41.083 34.449 0.816 1.00 80.94 100 LEU A O 1
ATOM 793 N N . LEU A 1 101 ? 38.903 34.114 1.232 1.00 78.69 101 LEU A N 1
ATOM 794 C CA . LEU A 1 101 ? 38.921 34.643 2.597 1.00 78.69 101 LEU A CA 1
ATOM 795 C C . LEU A 1 101 ? 39.732 33.738 3.534 1.00 78.69 101 LEU A C 1
ATOM 797 O O . LEU A 1 101 ? 40.555 34.238 4.290 1.00 78.69 101 LEU A O 1
ATOM 801 N N . ILE A 1 102 ? 39.562 32.417 3.432 1.00 75.31 102 ILE A N 1
ATOM 802 C CA . ILE A 1 102 ? 40.305 31.424 4.228 1.00 75.31 102 ILE A CA 1
ATOM 803 C C . ILE A 1 102 ? 41.798 31.432 3.863 1.00 75.31 102 ILE A C 1
ATOM 805 O O . ILE A 1 102 ? 42.656 31.428 4.744 1.00 75.31 102 ILE A O 1
ATOM 809 N N . ILE A 1 103 ? 42.122 31.484 2.568 1.00 77.00 103 ILE A N 1
ATOM 810 C CA . ILE A 1 103 ? 43.513 31.503 2.086 1.00 77.00 103 ILE A CA 1
ATOM 811 C C . ILE A 1 103 ? 44.176 32.864 2.369 1.00 77.00 103 ILE A C 1
ATOM 813 O O . ILE A 1 103 ? 45.350 32.921 2.736 1.00 77.00 103 ILE A O 1
ATOM 817 N N . GLY A 1 104 ? 43.419 33.957 2.243 1.00 65.94 104 GLY A N 1
ATOM 818 C CA . GLY A 1 104 ? 43.866 35.322 2.522 1.00 65.94 104 GLY A CA 1
ATOM 819 C C . GLY A 1 104 ? 44.108 35.592 4.008 1.00 65.94 104 GLY A C 1
ATOM 820 O O . GLY A 1 104 ? 45.107 36.225 4.343 1.00 65.94 104 GLY A O 1
ATOM 821 N N . LEU A 1 105 ? 43.268 35.060 4.907 1.00 60.12 105 LEU A N 1
ATOM 822 C CA . LEU A 1 105 ? 43.518 35.116 6.356 1.00 60.12 105 LEU A CA 1
ATOM 823 C C . LEU A 1 105 ? 44.688 34.220 6.785 1.00 60.12 105 LEU A C 1
ATOM 825 O O . LEU A 1 105 ? 45.364 34.533 7.759 1.00 60.12 105 LEU A O 1
ATOM 829 N N . GLY A 1 106 ? 44.976 33.144 6.048 1.00 55.72 106 GLY A N 1
ATOM 830 C CA . GLY A 1 106 ? 46.070 32.220 6.363 1.00 55.72 106 GLY A CA 1
ATOM 831 C C . GLY A 1 106 ? 47.486 32.782 6.167 1.00 55.72 106 GLY A C 1
ATOM 832 O O . GLY A 1 106 ? 48.444 32.143 6.591 1.00 55.72 106 GLY A O 1
ATOM 833 N N . SER A 1 107 ? 47.641 33.958 5.544 1.00 58.31 107 SER A N 1
ATOM 834 C CA . SER A 1 107 ? 48.959 34.539 5.222 1.00 58.31 107 SER A CA 1
ATOM 835 C C . SER A 1 107 ? 49.346 35.762 6.071 1.00 58.31 107 SER A C 1
ATOM 837 O O . SER A 1 107 ? 50.428 36.313 5.880 1.00 58.31 107 SER A O 1
ATOM 839 N N . GLY A 1 108 ? 48.505 36.187 7.021 1.00 45.53 108 GLY A N 1
ATOM 840 C CA . GLY A 1 108 ? 48.798 37.278 7.958 1.00 45.53 108 GLY A CA 1
ATOM 841 C C . GLY A 1 108 ? 48.868 36.770 9.394 1.00 45.53 108 GLY A C 1
ATOM 842 O O . GLY A 1 108 ? 47.847 36.660 10.063 1.00 45.53 108 GLY A O 1
ATOM 843 N N . GLY A 1 109 ? 50.067 36.443 9.875 1.00 49.62 109 GLY A N 1
ATOM 844 C CA . GLY A 1 109 ? 50.279 36.097 11.278 1.00 49.62 109 GLY A CA 1
ATOM 845 C C . GLY A 1 109 ? 50.052 37.297 12.202 1.00 49.62 109 GLY A C 1
ATOM 846 O O . GLY A 1 109 ? 50.526 38.389 11.916 1.00 49.62 109 GLY A O 1
ATOM 847 N N . THR A 1 110 ? 49.308 37.084 13.289 1.00 46.00 110 THR A N 1
ATOM 848 C CA . THR A 1 110 ? 49.721 37.165 14.709 1.00 46.00 110 THR A CA 1
ATOM 849 C C . THR A 1 110 ? 48.496 37.475 15.568 1.00 46.00 110 THR A C 1
ATOM 851 O O . THR A 1 110 ? 47.759 38.402 15.252 1.00 46.00 110 THR A O 1
ATOM 854 N N . GLY A 1 111 ? 48.340 36.767 16.688 1.00 39.34 111 GLY A N 1
ATOM 855 C CA . GLY A 1 111 ? 47.451 37.185 17.775 1.00 39.34 111 GLY A CA 1
ATOM 856 C C . GLY A 1 111 ? 46.353 36.181 18.087 1.00 39.34 111 GLY A C 1
ATOM 857 O O . GLY A 1 111 ? 45.349 36.101 17.395 1.00 39.34 111 GLY A O 1
ATOM 858 N N . THR A 1 112 ? 46.604 35.422 19.146 1.00 43.62 112 THR A N 1
ATOM 859 C CA . THR A 1 112 ? 45.642 34.774 20.043 1.00 43.62 112 THR A CA 1
ATOM 860 C C . THR A 1 112 ? 44.240 35.390 20.044 1.00 43.62 112 THR A C 1
ATOM 862 O O . THR A 1 112 ? 44.104 36.578 20.312 1.00 43.62 112 THR A O 1
ATOM 865 N N . ASP A 1 113 ? 43.215 34.561 19.860 1.00 36.09 113 ASP A N 1
ATOM 866 C CA . ASP A 1 113 ? 42.191 34.383 20.893 1.00 36.09 113 ASP A CA 1
ATOM 867 C C . ASP A 1 113 ? 41.373 33.121 20.599 1.00 36.09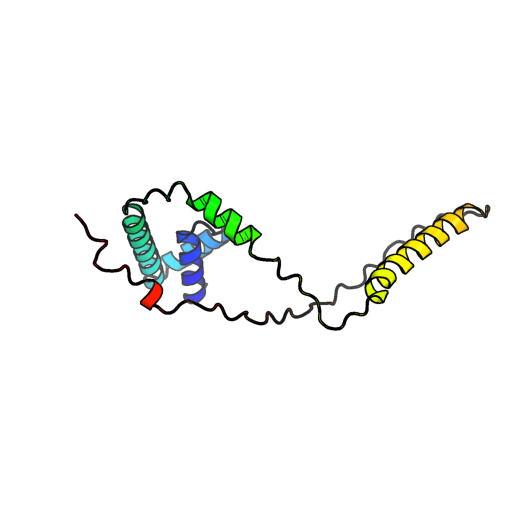 113 ASP A C 1
ATOM 869 O O . ASP A 1 113 ? 40.720 32.993 19.561 1.00 36.09 113 ASP A O 1
ATOM 873 N N . ASP A 1 114 ? 41.431 32.174 21.537 1.00 44.94 114 ASP A N 1
ATOM 874 C CA . ASP A 1 114 ? 40.452 31.103 21.666 1.00 44.94 114 ASP A CA 1
ATOM 875 C C . ASP A 1 114 ? 39.094 31.757 21.921 1.00 44.94 114 ASP A C 1
ATOM 877 O O . ASP A 1 114 ? 38.764 32.190 23.023 1.00 44.94 114 ASP A O 1
ATOM 881 N N . SER A 1 115 ? 38.299 31.865 20.868 1.00 36.53 115 SER A N 1
ATOM 882 C CA . SER A 1 115 ? 36.890 32.209 20.954 1.00 36.53 115 SER A CA 1
ATOM 883 C C . SER A 1 115 ? 36.133 31.155 20.174 1.00 36.53 115 SER A C 1
ATOM 885 O O . SER A 1 115 ? 35.903 31.295 18.977 1.00 36.53 115 SER A O 1
ATOM 887 N N . VAL A 1 116 ? 35.771 30.074 20.864 1.00 45.47 116 VAL A N 1
ATOM 888 C CA . VAL A 1 116 ? 34.655 29.220 20.458 1.00 45.47 116 VAL A CA 1
ATOM 889 C C . VAL A 1 116 ? 33.411 30.110 20.457 1.00 45.47 116 VAL A C 1
ATOM 891 O O . VAL A 1 116 ? 33.013 30.566 21.531 1.00 45.47 116 VAL A O 1
ATOM 894 N N . PRO A 1 117 ? 32.760 30.375 19.309 1.00 39.16 117 PRO A N 1
ATOM 895 C CA . PRO A 1 117 ? 31.420 30.915 19.327 1.00 39.16 117 PRO A CA 1
ATOM 896 C C . PRO A 1 117 ? 30.496 29.732 19.589 1.00 39.16 117 PRO A C 1
ATOM 898 O O . PRO A 1 117 ? 30.121 28.968 18.696 1.00 39.16 117 PRO A O 1
ATOM 901 N N . GLU A 1 118 ? 30.181 29.574 20.867 1.00 38.31 118 GLU A N 1
ATOM 902 C CA . GLU A 1 118 ? 28.994 28.885 21.319 1.00 38.31 118 GLU A CA 1
ATOM 903 C C . GLU A 1 118 ? 27.756 29.525 20.676 1.00 38.31 118 GLU A C 1
ATOM 905 O O . GLU A 1 118 ? 27.573 30.738 20.693 1.00 38.31 118 GLU A O 1
ATOM 910 N N . ALA A 1 119 ? 26.924 28.648 20.121 1.00 43.78 119 ALA A N 1
ATOM 911 C CA . ALA A 1 119 ? 25.491 28.795 19.922 1.00 43.78 119 ALA A CA 1
ATOM 912 C C . ALA A 1 119 ? 24.971 30.066 19.224 1.00 43.78 119 ALA A C 1
ATOM 914 O O . ALA A 1 119 ? 24.770 31.119 19.819 1.00 43.78 119 ALA A O 1
ATOM 915 N N . ALA A 1 120 ? 24.460 29.859 18.011 1.00 33.97 120 ALA A N 1
ATOM 916 C CA . ALA A 1 120 ? 23.162 30.421 17.656 1.00 33.97 120 ALA A CA 1
ATOM 917 C C . ALA A 1 120 ? 22.438 29.484 16.687 1.00 33.97 120 ALA A C 1
ATOM 919 O O . ALA A 1 120 ? 22.478 29.639 15.469 1.00 33.97 120 ALA A O 1
ATOM 920 N N . VAL A 1 121 ? 21.738 28.508 17.268 1.00 45.94 121 VAL A N 1
ATOM 921 C CA . VAL A 1 121 ? 20.520 27.962 16.670 1.00 45.94 121 VAL A CA 1
ATOM 922 C C . VAL A 1 121 ? 19.594 29.142 16.386 1.00 45.94 121 VAL A C 1
ATOM 924 O O . VAL A 1 121 ? 19.168 29.828 17.312 1.00 45.94 121 VAL A O 1
ATOM 927 N N . GLN A 1 122 ? 19.279 29.374 15.116 1.00 41.62 122 GLN A N 1
ATOM 928 C CA . GLN A 1 122 ? 18.181 30.240 14.704 1.00 41.62 122 GLN A CA 1
ATOM 929 C C . GLN A 1 122 ? 17.440 29.623 13.511 1.00 41.62 122 GLN A C 1
ATOM 931 O O . GLN A 1 122 ? 17.980 28.773 12.805 1.00 41.62 122 GLN A O 1
ATOM 936 N N . PRO A 1 123 ? 16.145 29.942 13.390 1.00 33.19 123 PRO A N 1
ATOM 937 C CA . PRO A 1 123 ? 15.089 28.954 13.253 1.00 33.19 123 PRO A CA 1
ATOM 938 C C . PRO A 1 123 ? 14.878 28.541 11.802 1.00 33.19 123 PRO A C 1
ATOM 940 O O . PRO A 1 123 ? 14.756 29.389 10.918 1.00 33.19 123 PRO A O 1
ATOM 943 N N . ASP A 1 124 ? 14.714 27.239 11.578 1.00 32.25 124 ASP A N 1
ATOM 944 C CA . ASP A 1 124 ? 14.111 26.734 10.351 1.00 32.25 124 ASP A CA 1
ATOM 945 C C . ASP A 1 124 ? 12.623 27.122 10.335 1.00 32.25 124 ASP A C 1
ATOM 947 O O . ASP A 1 124 ? 11.742 26.438 10.858 1.00 32.25 124 ASP A O 1
ATOM 951 N N . LYS A 1 125 ? 12.352 28.313 9.800 1.00 46.09 125 LYS A N 1
ATOM 952 C CA . LYS A 1 125 ? 11.038 28.717 9.309 1.00 46.09 125 LYS A CA 1
ATOM 953 C C . LYS A 1 125 ? 11.144 28.917 7.807 1.00 46.09 125 LYS A C 1
ATOM 955 O O . LYS A 1 125 ? 11.143 30.043 7.319 1.00 46.09 125 LYS A O 1
ATOM 960 N N . SER A 1 126 ? 11.154 27.818 7.065 1.00 42.69 126 SER A N 1
ATOM 961 C CA . SER A 1 126 ? 10.538 27.815 5.742 1.00 42.69 126 SER A CA 1
ATOM 962 C C . SER A 1 126 ? 9.839 26.485 5.489 1.00 42.69 126 SER A C 1
ATOM 964 O O . SER A 1 126 ? 10.286 25.632 4.733 1.00 42.69 126 SER A O 1
ATOM 966 N N . VAL A 1 127 ? 8.659 26.345 6.103 1.00 38.09 127 VAL A N 1
ATOM 967 C CA . VAL A 1 127 ? 7.583 25.533 5.528 1.00 38.09 127 VAL A CA 1
ATOM 968 C C . VAL A 1 127 ? 7.213 26.203 4.205 1.00 38.09 127 VAL A C 1
ATOM 970 O O . VAL A 1 127 ? 6.323 27.048 4.130 1.00 38.09 127 VAL A O 1
ATOM 973 N N . ALA A 1 128 ? 7.968 25.878 3.160 1.00 37.12 128 ALA A N 1
ATOM 974 C CA . ALA A 1 128 ? 7.531 26.077 1.798 1.00 37.12 128 ALA A CA 1
ATOM 975 C C . ALA A 1 128 ? 6.365 25.111 1.601 1.00 37.12 128 ALA A C 1
ATOM 977 O O . ALA A 1 128 ? 6.533 23.894 1.546 1.00 37.12 128 ALA A O 1
ATOM 978 N N . THR A 1 129 ? 5.160 25.666 1.565 1.00 35.31 129 THR A N 1
ATOM 979 C CA . THR A 1 129 ? 3.969 24.971 1.108 1.00 35.31 129 THR A CA 1
ATOM 980 C C . THR A 1 129 ? 4.219 24.524 -0.327 1.00 35.31 129 THR A C 1
ATOM 982 O O . THR A 1 129 ? 4.065 25.284 -1.285 1.00 35.31 129 THR A O 1
ATOM 985 N N . GLU A 1 130 ? 4.646 23.271 -0.485 1.00 42.38 130 GLU A N 1
ATOM 986 C CA . GLU A 1 130 ? 4.653 22.590 -1.768 1.00 42.38 130 GLU A CA 1
ATOM 987 C C . GLU A 1 130 ? 3.208 22.515 -2.252 1.00 42.38 130 GLU A C 1
ATOM 989 O O . GLU A 1 130 ? 2.443 21.601 -1.943 1.00 42.38 130 GLU A O 1
ATOM 994 N N . THR A 1 131 ? 2.810 23.521 -3.024 1.00 44.03 131 THR A N 1
ATOM 995 C CA . THR A 1 131 ? 1.596 23.448 -3.821 1.00 44.03 131 THR A CA 1
ATOM 996 C C . THR A 1 131 ? 1.909 22.467 -4.942 1.00 44.03 131 THR A C 1
ATOM 998 O O . THR A 1 131 ? 2.377 22.835 -6.019 1.00 44.03 131 THR A O 1
ATOM 1001 N N . SER A 1 132 ? 1.741 21.182 -4.625 1.00 43.38 132 SER A N 1
ATOM 1002 C CA . SER A 1 132 ? 1.808 20.061 -5.549 1.00 43.38 132 SER A CA 1
ATOM 1003 C C . SER A 1 132 ? 0.754 20.292 -6.624 1.00 43.38 132 SER A C 1
ATOM 1005 O O . SER A 1 132 ? -0.424 19.964 -6.469 1.00 43.38 132 SER A O 1
ATOM 1007 N N . ALA A 1 133 ? 1.166 20.947 -7.709 1.00 50.91 133 ALA A N 1
ATOM 1008 C CA . ALA A 1 133 ? 0.372 21.043 -8.916 1.00 50.91 133 ALA A CA 1
ATOM 1009 C C . ALA A 1 133 ? 0.162 19.608 -9.406 1.00 50.91 133 ALA A C 1
ATOM 1011 O O . ALA A 1 133 ? 1.061 19.010 -10.005 1.00 50.91 133 ALA A O 1
ATOM 1012 N N . LYS A 1 134 ? -1.012 19.047 -9.083 1.00 48.28 134 LYS A N 1
ATOM 1013 C CA . LYS A 1 134 ? -1.478 17.735 -9.533 1.00 48.28 134 LYS A CA 1
ATOM 1014 C C . LYS A 1 134 ? -1.262 17.655 -11.036 1.00 48.28 134 LYS A C 1
ATOM 1016 O O . LYS A 1 134 ? -2.012 18.226 -11.826 1.00 48.28 134 LYS A O 1
ATOM 1021 N N . ARG A 1 135 ? -0.207 16.948 -11.436 1.00 51.94 135 ARG A N 1
ATOM 1022 C CA . ARG A 1 135 ? 0.002 16.575 -12.825 1.00 51.94 135 ARG A CA 1
ATOM 1023 C C . ARG A 1 135 ? -1.192 15.709 -13.195 1.00 51.94 135 ARG A C 1
ATOM 1025 O O . ARG A 1 135 ? -1.395 14.671 -12.572 1.00 51.94 135 ARG A O 1
ATOM 1032 N N . ALA A 1 136 ? -1.993 16.162 -14.154 1.00 49.78 136 ALA A N 1
ATOM 1033 C CA . ALA A 1 136 ? -3.094 15.374 -14.676 1.00 49.78 136 ALA A CA 1
ATOM 1034 C C . ALA A 1 136 ? -2.516 14.050 -15.184 1.00 49.78 136 ALA A C 1
ATOM 1036 O O . ALA A 1 136 ? -1.782 14.007 -16.174 1.00 49.78 136 ALA A O 1
ATOM 1037 N N . ILE A 1 137 ? -2.782 12.978 -14.443 1.00 53.50 137 ILE A N 1
ATOM 1038 C CA . ILE A 1 137 ? -2.540 11.623 -14.906 1.00 53.50 137 ILE A CA 1
ATOM 1039 C C . ILE A 1 137 ? -3.530 11.447 -16.052 1.00 53.50 137 ILE A C 1
ATOM 1041 O O . ILE A 1 137 ? -4.732 11.341 -15.829 1.00 53.50 137 ILE A O 1
ATOM 1045 N N . SER A 1 138 ? -3.035 11.509 -17.286 1.00 61.12 138 SER A N 1
ATOM 1046 C CA . SER A 1 138 ? -3.815 11.111 -18.452 1.00 61.12 138 SER A CA 1
ATOM 1047 C C . SER A 1 138 ? -3.937 9.595 -18.383 1.00 61.12 138 SER A C 1
ATOM 1049 O O . SER A 1 138 ? -3.048 8.864 -18.821 1.00 61.12 138 SER A O 1
ATOM 1051 N N . THR A 1 139 ? -4.996 9.120 -17.734 1.00 61.12 139 THR A N 1
ATOM 1052 C CA . THR A 1 139 ? -5.400 7.727 -17.860 1.00 61.12 139 THR A CA 1
ATOM 1053 C C . THR A 1 139 ? -5.874 7.528 -19.300 1.00 61.12 139 THR A C 1
ATOM 1055 O O . THR A 1 139 ? -6.670 8.328 -19.802 1.00 61.12 139 THR A O 1
ATOM 1058 N N . PRO A 1 140 ? -5.349 6.525 -20.022 1.00 68.06 140 PRO A N 1
ATOM 1059 C CA . PRO A 1 140 ? -5.863 6.217 -21.345 1.00 68.06 140 PRO A CA 1
ATOM 1060 C C . PRO A 1 140 ? -7.344 5.799 -21.224 1.00 68.06 140 PRO A C 1
ATOM 1062 O O . PRO A 1 140 ? -7.754 5.295 -20.173 1.00 68.06 140 PRO A O 1
ATOM 1065 N N . PRO A 1 141 ? -8.175 6.060 -22.251 1.00 77.88 141 PRO A N 1
ATOM 1066 C CA . PRO A 1 141 ? -9.609 5.791 -22.183 1.00 77.88 141 PRO A CA 1
ATOM 1067 C C . PRO A 1 141 ? -9.850 4.309 -21.894 1.00 77.88 141 PRO A C 1
ATOM 1069 O O . PRO A 1 141 ? -9.121 3.469 -22.403 1.00 77.88 141 PRO A O 1
ATOM 1072 N N . MET A 1 142 ? -10.900 3.969 -21.139 1.00 62.72 142 MET A N 1
ATOM 1073 C CA . MET A 1 142 ? -11.205 2.581 -20.740 1.00 62.72 142 MET A CA 1
ATOM 1074 C C . MET A 1 142 ? -11.189 1.579 -21.912 1.00 62.72 142 MET A C 1
ATOM 1076 O O . MET A 1 142 ? -10.820 0.421 -21.733 1.00 62.72 142 MET A O 1
ATOM 1080 N N . ALA A 1 143 ? -11.493 2.044 -23.128 1.00 70.56 143 ALA A N 1
ATOM 1081 C CA . ALA A 1 143 ? -11.382 1.283 -24.370 1.00 70.56 143 ALA A CA 1
ATOM 1082 C C . ALA A 1 143 ? -9.983 0.680 -24.627 1.00 70.56 143 ALA A C 1
ATOM 1084 O O . ALA A 1 143 ? -9.892 -0.379 -25.238 1.00 70.56 143 ALA A O 1
ATOM 1085 N N . SER A 1 144 ? -8.896 1.288 -24.135 1.00 67.19 144 SER A N 1
ATOM 1086 C CA . SER A 1 144 ? -7.535 0.748 -24.276 1.00 67.19 144 SER A CA 1
ATOM 1087 C C . SER A 1 144 ? -7.262 -0.484 -23.411 1.00 67.19 144 SER A C 1
ATOM 1089 O O . SER A 1 144 ? -6.262 -1.163 -23.623 1.00 67.19 144 SER A O 1
ATOM 1091 N N . TYR A 1 145 ? -8.115 -0.752 -22.420 1.00 68.50 145 TYR A N 1
ATOM 1092 C CA . TYR A 1 145 ? -8.017 -1.921 -21.541 1.00 68.50 145 TYR A CA 1
ATOM 1093 C C . TYR A 1 145 ? -8.963 -3.050 -21.956 1.00 68.50 145 TYR A C 1
ATOM 1095 O O . TYR A 1 145 ? -8.890 -4.147 -21.401 1.00 68.50 145 TYR A O 1
ATOM 1103 N N . VAL A 1 146 ? -9.830 -2.812 -22.946 1.00 67.62 146 VAL A N 1
ATOM 1104 C CA . VAL A 1 146 ? -10.667 -3.863 -23.520 1.00 67.62 146 VAL A CA 1
ATOM 1105 C C . VAL A 1 146 ? -9.769 -4.746 -24.376 1.00 67.62 146 VAL A C 1
ATOM 1107 O O . VAL A 1 146 ? -9.342 -4.378 -25.469 1.00 67.62 146 VAL A O 1
ATOM 1110 N N . ARG A 1 147 ? -9.443 -5.924 -23.843 1.00 61.91 147 ARG A N 1
ATOM 1111 C CA . ARG A 1 147 ? -8.758 -6.978 -24.588 1.00 61.91 147 ARG A CA 1
ATOM 1112 C C . ARG A 1 147 ? -9.641 -7.342 -25.793 1.00 61.91 147 ARG A C 1
ATOM 1114 O O . ARG A 1 147 ? -10.823 -7.620 -25.584 1.00 61.91 147 ARG A O 1
ATOM 1121 N N . PRO A 1 148 ? -9.128 -7.337 -27.035 1.00 59.09 148 PRO A N 1
ATOM 1122 C CA . PRO A 1 148 ? -9.924 -7.769 -28.174 1.00 59.09 148 PRO A CA 1
ATOM 1123 C C . PRO A 1 148 ? -10.347 -9.227 -27.959 1.00 59.09 148 PRO A C 1
ATOM 1125 O O . PRO A 1 148 ? -9.527 -10.066 -27.578 1.00 59.09 148 PRO A O 1
ATOM 1128 N N . ALA A 1 149 ? -11.626 -9.523 -28.207 1.00 57.78 149 ALA A N 1
ATOM 1129 C CA . ALA A 1 149 ? -12.230 -10.847 -28.022 1.00 57.78 149 ALA A CA 1
ATOM 1130 C C . ALA A 1 149 ? -11.501 -11.971 -28.792 1.00 57.78 149 ALA A C 1
ATOM 1132 O O . ALA A 1 149 ? -11.656 -13.143 -28.474 1.00 57.78 149 ALA A O 1
ATOM 1133 N N . SER A 1 150 ? -10.651 -11.619 -29.760 1.00 58.91 150 SER A N 1
ATOM 1134 C CA . SER A 1 150 ? -9.846 -12.542 -30.559 1.00 58.91 150 SER A CA 1
ATOM 1135 C C . SER A 1 150 ? -8.655 -13.177 -29.826 1.00 58.91 150 SER A C 1
ATOM 1137 O O . SER A 1 150 ? -7.956 -13.982 -30.430 1.00 58.91 150 SER A O 1
ATOM 1139 N N . LEU A 1 151 ? -8.379 -12.817 -28.565 1.00 55.41 151 LEU A N 1
ATOM 1140 C CA . LEU A 1 151 ? -7.303 -13.424 -27.759 1.00 55.41 151 LEU A CA 1
ATOM 1141 C C . LEU A 1 151 ? -7.796 -14.476 -26.753 1.00 55.41 151 LEU A C 1
ATOM 1143 O O . LEU A 1 151 ? -7.012 -14.939 -25.927 1.00 55.41 151 LEU A O 1
ATOM 1147 N N . VAL A 1 152 ? -9.071 -14.867 -26.821 1.00 52.69 152 VAL A N 1
ATOM 1148 C CA . VAL A 1 152 ? -9.595 -16.033 -26.101 1.00 52.69 152 VAL A CA 1
ATOM 1149 C C . VAL A 1 152 ? -9.566 -17.224 -27.059 1.00 52.69 152 VAL A C 1
ATOM 1151 O O . VAL A 1 152 ? -10.561 -17.553 -27.694 1.00 52.69 152 VAL A O 1
ATOM 1154 N N . ALA A 1 153 ? -8.392 -17.831 -27.208 1.00 46.03 153 ALA A N 1
ATOM 1155 C CA . ALA A 1 153 ? -8.292 -19.212 -27.662 1.00 46.03 153 ALA A CA 1
ATOM 1156 C C . ALA A 1 153 ? -8.102 -20.061 -26.400 1.00 46.03 153 ALA A C 1
ATOM 1158 O O . ALA A 1 153 ? -7.111 -19.880 -25.690 1.00 46.03 153 ALA A O 1
ATOM 1159 N N . PHE A 1 154 ? -9.111 -20.875 -26.089 1.00 56.03 154 PHE A N 1
ATOM 1160 C CA . PHE A 1 154 ? -9.013 -21.956 -25.111 1.00 56.03 154 PHE A CA 1
ATOM 1161 C C . PHE A 1 154 ? -8.280 -23.146 -25.727 1.00 56.03 154 PHE A C 1
ATOM 1163 O O . PHE A 1 154 ? -8.456 -23.360 -26.950 1.00 56.03 154 PHE A O 1
#

Radius of gyration: 29.69 Å; Cα contacts (8 Å, |Δi|>4): 29; chains: 1; bounding box: 69×59×52 Å

Sequence (154 aa):
MNCEKALKLIDLVLDGEVSESEEHMLHFHIAGCSSCRRALEMGRDFSAVMRQISRPEPPADLEKRVRERLARMKPARRRIPGLPLWSRIAVVIPFAAALLLIIGLGSGGTGTDDSVPEAAVQPDKSVATETSAKRAISTPPMASYVRPASLVAF

Foldseek 3Di:
DDLVVLLVLLVCVLVVNDDPVSVVVNVVVVVPDVVSVVSSVVSVVVSVVVVPDDDDDDPPCPVVVVVVVVVVPDPPPPPVPPDDPCVVVVVVVVVVVVVCVVVVVVPDDDDDDPDDPPDDDDDPPDPPPPPPPPDPPPDDPVVVVPDPPVPPDD

Secondary structure (DSSP, 8-state):
--HHHHHHHHHHHHHT---HHHHHHHHHHHHH-HHHHHHHHHHHHHHHHHHHS--PPPPTTHHHHHHHHHHHS-------TT--TTHHHHTHHHHHHHHHHHHHHTTS------------------------------PPPGGGG---GGG---

Nearest PDB structures (foldseek):
  8z6g-assembly3_E  TM=6.541E-01  e=1.493E-01  Pseudomonas aeruginosa
  7syt-assembly1_O  TM=2.126E-01  e=8.983E+00  Oryctolagus cuniculus

pLDDT: mean 75.25, std 21.34, range [32.25, 98.31]